Protein AF-A0A5N5TH11-F1 (afdb_monomer_lite)

InterPro domains:
  IPR004827 Basic-leucine zipper domain [PF00170] (48-110)
  IPR004827 Basic-leucine zipper domain [PS00036] (55-70)
  IPR004827 Basic-leucine zipper domain [PS50217] (50-113)
  IPR004827 Basic-leucine zipper domain [SM00338] (48-112)
  IPR046347 Basic-leucine zipper domain superfamily [SSF57959] (51-110)

Sequence (131 aa):
IFYKQILTYSFLQKGATGALYLTEEEKRTLISEGYAIPSKLPLTKAEEKSLKKIRRKIKNKISAQESRRKKKEYLDTLEHRVDLLTQENNAYRKKFESLQQKNQQLLQELERLQNMVNKEEKTVKRYTLKA

Secondary structure (DSSP, 8-state):
-HHHHHHHHHHHTTS-SS-----HHHHHHHHHTT-----SSSPPHHHHHHHHHHHHHHHHHHHHHHHHHHHHHHHHHHHHHHHHHHHHHHHHHHHHHHHHHHHHHHHHHHHHHHHHHHHHHHHHHHHHT--

Structure (mmCIF, N/CA/C/O backbone):
data_AF-A0A5N5TH11-F1
#
_entry.id   AF-A0A5N5TH11-F1
#
loop_
_atom_site.group_PDB
_atom_site.id
_atom_site.type_symbol
_atom_site.label_atom_id
_atom_site.label_alt_id
_atom_site.label_comp_id
_atom_site.label_asym_id
_atom_site.label_entity_id
_atom_site.label_seq_id
_atom_site.pdbx_PDB_ins_code
_atom_site.Cartn_x
_atom_site.Cartn_y
_atom_site.Cartn_z
_atom_site.occupancy
_atom_site.B_iso_or_equiv
_atom_site.auth_seq_id
_atom_site.auth_comp_id
_atom_site.auth_asym_id
_atom_site.auth_atom_id
_atom_site.pdbx_PDB_model_num
ATOM 1 N N . ILE A 1 1 ? 21.434 -5.925 -13.231 1.00 42.12 1 ILE A N 1
ATOM 2 C CA . ILE A 1 1 ? 22.060 -7.079 -13.927 1.00 42.12 1 ILE A CA 1
ATOM 3 C C . ILE A 1 1 ? 22.336 -6.736 -15.399 1.00 42.12 1 ILE A C 1
ATOM 5 O O . ILE A 1 1 ? 23.501 -6.619 -15.752 1.00 42.12 1 ILE A O 1
ATOM 9 N N . PHE A 1 2 ? 21.326 -6.384 -16.205 1.00 39.91 2 PHE A N 1
ATOM 10 C CA . PHE A 1 2 ? 21.488 -5.975 -17.619 1.00 39.91 2 PHE A CA 1
ATOM 11 C C . PHE A 1 2 ? 22.464 -4.810 -17.885 1.00 39.91 2 PHE A C 1
ATOM 13 O O . PHE A 1 2 ? 23.316 -4.898 -18.763 1.00 39.91 2 PHE A O 1
ATOM 20 N N . TYR A 1 3 ? 22.401 -3.725 -17.105 1.00 41.28 3 TYR A N 1
ATOM 21 C CA . TYR A 1 3 ? 23.307 -2.576 -17.284 1.00 41.28 3 TYR A CA 1
ATOM 22 C C . TYR A 1 3 ? 24.778 -2.939 -17.015 1.00 41.28 3 TYR A C 1
ATOM 24 O O . TYR A 1 3 ? 25.684 -2.434 -17.675 1.00 41.28 3 TYR A O 1
ATOM 32 N N . LYS A 1 4 ? 25.000 -3.864 -16.070 1.00 45.88 4 LYS A N 1
ATOM 33 C CA . LYS A 1 4 ? 26.320 -4.410 -15.739 1.00 45.88 4 LYS A CA 1
ATOM 34 C C . LYS A 1 4 ? 26.846 -5.248 -16.910 1.00 45.88 4 LYS A C 1
ATOM 36 O O . LYS A 1 4 ? 27.991 -5.057 -17.288 1.00 45.88 4 LYS A O 1
ATOM 41 N N . GLN A 1 5 ? 25.974 -6.050 -17.534 1.00 46.22 5 GLN A N 1
ATOM 42 C CA . GLN A 1 5 ? 26.278 -6.886 -18.701 1.00 46.22 5 GLN A CA 1
ATOM 43 C C . GLN A 1 5 ? 26.626 -6.071 -19.961 1.00 46.22 5 GLN A C 1
ATOM 45 O O . GLN A 1 5 ? 27.587 -6.398 -20.655 1.00 46.22 5 GLN A O 1
ATOM 50 N N . ILE A 1 6 ? 25.924 -4.958 -20.212 1.00 50.25 6 ILE A N 1
ATOM 51 C CA . ILE A 1 6 ? 26.226 -4.034 -21.323 1.00 50.25 6 ILE A CA 1
ATOM 52 C C . ILE A 1 6 ? 27.550 -3.290 -21.093 1.00 50.25 6 ILE A C 1
ATOM 54 O O . ILE A 1 6 ? 28.355 -3.145 -22.015 1.00 50.25 6 ILE A O 1
ATOM 58 N N . LEU A 1 7 ? 27.807 -2.821 -19.866 1.00 48.66 7 LEU A N 1
ATOM 59 C CA . LEU A 1 7 ? 29.060 -2.137 -19.535 1.00 48.66 7 LEU A CA 1
ATOM 60 C C . LEU A 1 7 ? 30.268 -3.073 -19.675 1.00 48.66 7 LEU A C 1
ATOM 62 O O . LEU A 1 7 ? 31.256 -2.671 -20.290 1.00 48.66 7 LEU A O 1
ATOM 66 N N . THR A 1 8 ? 30.164 -4.327 -19.221 1.00 48.47 8 THR A N 1
ATOM 67 C CA . THR A 1 8 ? 31.201 -5.352 -19.436 1.00 48.47 8 THR A CA 1
ATOM 68 C C . THR A 1 8 ? 31.435 -5.652 -20.917 1.00 48.47 8 THR A C 1
ATOM 70 O O . THR A 1 8 ? 32.586 -5.720 -21.340 1.00 48.47 8 THR A O 1
ATOM 73 N N . TYR A 1 9 ? 30.378 -5.728 -21.734 1.00 45.69 9 TYR A N 1
ATOM 74 C CA . TYR A 1 9 ? 30.503 -5.949 -23.183 1.00 45.69 9 TYR A CA 1
ATOM 75 C C . TYR A 1 9 ? 31.219 -4.788 -23.892 1.00 45.69 9 TYR A C 1
ATOM 77 O O . TYR A 1 9 ? 32.062 -4.991 -24.764 1.00 45.69 9 TYR A O 1
ATOM 85 N N . SER A 1 10 ? 30.930 -3.548 -23.483 1.00 48.12 10 SER A N 1
ATOM 86 C CA . SER A 1 10 ? 31.579 -2.355 -24.041 1.00 48.12 10 SER A CA 1
ATOM 87 C C . SER A 1 10 ? 33.050 -2.203 -23.637 1.00 48.12 10 SER A C 1
ATOM 89 O O . SER A 1 10 ? 33.822 -1.586 -24.371 1.00 48.12 10 SER A O 1
ATOM 91 N N . PHE A 1 11 ? 33.438 -2.756 -22.483 1.00 42.19 11 PHE A N 1
ATOM 92 C CA . PHE A 1 11 ? 34.813 -2.738 -21.988 1.00 42.19 11 PHE A CA 1
ATOM 93 C C . PHE A 1 11 ? 35.689 -3.771 -22.713 1.00 42.19 11 PHE A C 1
ATOM 95 O O . PHE A 1 11 ? 36.810 -3.439 -23.090 1.00 42.19 11 PHE A O 1
ATOM 102 N N . LEU A 1 12 ? 35.156 -4.965 -23.016 1.00 45.47 12 LEU A N 1
ATOM 103 C CA . LEU A 1 12 ? 35.873 -6.004 -23.776 1.00 45.47 12 LEU A CA 1
ATOM 104 C C . LEU A 1 12 ? 36.294 -5.557 -25.189 1.00 45.47 12 LEU A C 1
ATOM 106 O O . LEU A 1 12 ? 37.323 -5.988 -25.697 1.00 45.47 12 LEU A O 1
ATOM 110 N N . GLN A 1 13 ? 35.533 -4.666 -25.826 1.00 50.00 13 GLN A N 1
ATOM 111 C CA . GLN A 1 13 ? 35.829 -4.199 -27.185 1.00 50.00 13 GLN A CA 1
ATOM 112 C C . GLN A 1 13 ? 37.008 -3.221 -27.282 1.00 50.00 13 GLN A C 1
ATOM 114 O O . GLN A 1 13 ? 37.441 -2.912 -28.388 1.00 50.00 13 GLN A O 1
ATOM 119 N N . LYS A 1 14 ? 37.540 -2.715 -26.160 1.00 45.22 14 LYS A N 1
ATOM 120 C CA . LYS A 1 14 ? 38.657 -1.755 -26.176 1.00 45.22 14 LYS A CA 1
ATOM 121 C C . LYS A 1 14 ? 40.041 -2.382 -26.413 1.00 45.22 14 LYS A C 1
ATOM 123 O O . LYS A 1 14 ? 41.016 -1.638 -26.403 1.00 45.22 14 LYS A O 1
ATOM 128 N N . GLY A 1 15 ? 40.146 -3.693 -26.649 1.00 44.22 15 GLY A N 1
ATOM 129 C CA . GLY A 1 15 ? 41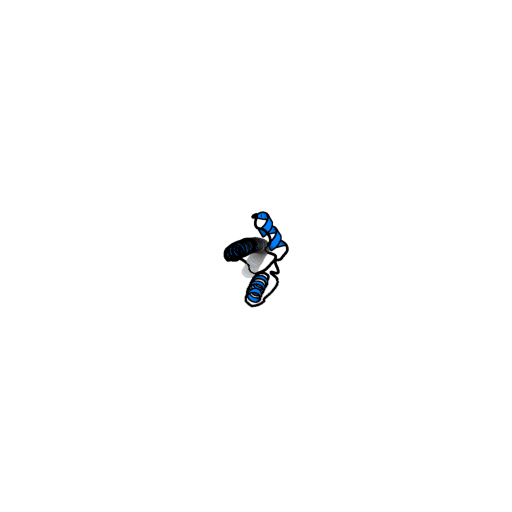.450 -4.357 -26.803 1.00 44.22 15 GLY A CA 1
ATOM 130 C C . GLY A 1 15 ? 41.524 -5.562 -27.744 1.00 44.22 15 GLY A C 1
ATOM 131 O O . GLY A 1 15 ? 42.570 -6.196 -27.779 1.00 44.22 15 GLY A O 1
ATOM 132 N N . ALA A 1 16 ? 40.475 -5.897 -28.501 1.00 35.34 16 ALA A N 1
ATOM 133 C CA . ALA A 1 16 ? 40.479 -7.080 -29.365 1.00 35.34 16 ALA A CA 1
ATOM 134 C C . ALA A 1 16 ? 40.359 -6.698 -30.847 1.00 35.34 16 ALA A C 1
ATOM 136 O O . ALA A 1 16 ? 39.353 -6.146 -31.296 1.00 35.34 16 ALA A O 1
ATOM 137 N N . THR A 1 17 ? 41.400 -7.013 -31.611 1.00 44.94 17 THR A N 1
ATOM 138 C CA . THR A 1 17 ? 41.343 -7.147 -33.064 1.00 44.94 17 THR A CA 1
ATOM 139 C C . THR A 1 17 ? 40.325 -8.232 -33.433 1.00 44.94 17 THR A C 1
ATOM 141 O O . THR A 1 17 ? 40.481 -9.390 -33.064 1.00 44.94 17 THR A O 1
ATOM 144 N N . GLY A 1 18 ? 39.291 -7.859 -34.194 1.00 45.66 18 GLY A N 1
ATOM 145 C CA . GLY A 1 18 ? 38.398 -8.800 -34.882 1.00 45.66 18 GLY A CA 1
ATOM 146 C C . GLY A 1 18 ? 37.031 -9.022 -34.219 1.00 45.66 18 GLY A C 1
ATOM 147 O O . GLY A 1 18 ? 36.929 -9.597 -33.145 1.00 45.66 18 GLY A O 1
ATOM 148 N N . ALA A 1 19 ? 35.981 -8.637 -34.951 1.00 39.31 19 ALA A N 1
ATOM 149 C CA . ALA A 1 19 ? 34.548 -8.874 -34.719 1.00 39.31 19 ALA A CA 1
ATOM 150 C C . ALA A 1 19 ? 33.808 -7.942 -33.729 1.00 39.31 19 ALA A C 1
ATOM 152 O O . ALA A 1 19 ? 33.864 -8.059 -32.505 1.00 39.31 19 ALA A O 1
ATOM 153 N N . LEU A 1 20 ? 32.991 -7.050 -34.308 1.00 48.44 20 LEU A N 1
ATOM 154 C CA . LEU A 1 20 ? 31.900 -6.355 -33.624 1.00 48.44 20 LEU A CA 1
ATOM 155 C C . LEU A 1 20 ? 30.755 -7.346 -33.362 1.00 48.44 20 LEU A C 1
ATOM 157 O O . LEU A 1 20 ? 29.926 -7.600 -34.233 1.00 48.44 20 LEU A O 1
ATOM 161 N N . TYR A 1 21 ? 30.685 -7.881 -32.145 1.00 47.78 21 TYR A N 1
ATOM 162 C CA . TYR A 1 21 ? 29.508 -8.611 -31.672 1.00 47.78 21 TYR A CA 1
ATOM 163 C C . TYR A 1 21 ? 28.405 -7.606 -31.325 1.00 47.78 21 TYR A C 1
ATOM 165 O O . TYR A 1 21 ? 28.400 -7.030 -30.238 1.00 47.78 21 TYR A O 1
ATOM 173 N N . LEU A 1 22 ? 27.522 -7.351 -32.292 1.00 52.16 22 LEU A N 1
ATOM 174 C CA . LEU A 1 22 ? 26.279 -6.601 -32.105 1.00 52.16 22 LEU A CA 1
ATOM 175 C C . LEU A 1 22 ? 25.144 -7.593 -31.834 1.00 52.16 22 LEU A C 1
ATOM 177 O O . LEU A 1 22 ? 24.975 -8.538 -32.614 1.00 52.16 22 LEU A O 1
ATOM 181 N N . THR A 1 23 ? 24.366 -7.385 -30.769 1.00 57.38 23 THR A N 1
ATOM 182 C CA . THR A 1 23 ? 23.172 -8.210 -30.514 1.00 57.38 23 THR A CA 1
ATOM 183 C C . THR A 1 23 ? 22.094 -7.941 -31.570 1.00 57.38 23 THR A C 1
ATOM 185 O O . THR A 1 23 ? 22.100 -6.906 -32.244 1.00 57.38 23 THR A O 1
ATOM 188 N N . GLU A 1 24 ? 21.158 -8.878 -31.741 1.00 51.34 24 GLU A N 1
ATOM 189 C CA . GLU A 1 24 ? 20.029 -8.765 -32.683 1.00 51.34 24 GLU A CA 1
ATOM 190 C C . GLU A 1 24 ? 19.279 -7.4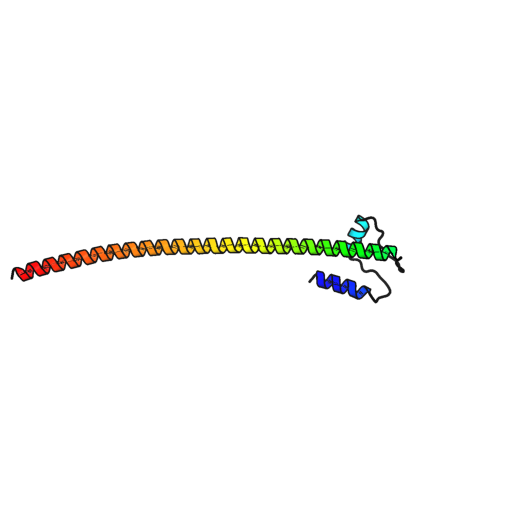24 -32.535 1.00 51.34 24 GLU A C 1
ATOM 192 O O . GLU A 1 24 ? 18.928 -6.790 -33.531 1.00 51.34 24 GLU A O 1
ATOM 197 N N . GLU A 1 25 ? 19.117 -6.909 -31.309 1.00 52.12 25 GLU A N 1
ATOM 198 C CA . GLU A 1 25 ? 18.467 -5.612 -31.072 1.00 52.12 25 GLU A CA 1
ATOM 199 C C . GLU A 1 25 ? 19.313 -4.404 -31.507 1.00 52.12 25 GLU A C 1
ATOM 201 O O . GLU A 1 25 ? 18.767 -3.387 -31.955 1.00 52.12 25 GLU A O 1
ATOM 206 N N . GLU A 1 26 ? 20.640 -4.498 -31.414 1.00 53.81 26 GLU A N 1
ATOM 207 C CA . GLU A 1 26 ? 21.562 -3.457 -31.876 1.00 53.81 26 GLU A CA 1
ATOM 208 C C . GLU A 1 26 ? 21.579 -3.388 -33.408 1.00 53.81 26 GLU A C 1
ATOM 210 O O . GLU A 1 26 ? 21.497 -2.295 -33.974 1.00 53.81 26 GLU A O 1
ATOM 215 N N . LYS A 1 27 ? 21.578 -4.547 -34.084 1.00 57.03 27 LYS A N 1
ATOM 216 C CA . LYS A 1 27 ? 21.456 -4.651 -35.551 1.00 57.03 27 LYS A CA 1
ATOM 217 C C . LYS A 1 27 ? 20.112 -4.122 -36.054 1.00 57.03 27 LYS A C 1
ATOM 219 O O . LYS A 1 27 ? 20.069 -3.372 -37.027 1.00 57.03 27 LYS A O 1
ATOM 224 N N . ARG A 1 28 ? 19.018 -4.445 -35.358 1.00 56.75 28 ARG A N 1
ATOM 225 C CA . ARG A 1 28 ? 17.666 -3.985 -35.714 1.00 56.75 28 ARG A CA 1
ATOM 226 C C . ARG A 1 28 ? 17.518 -2.469 -35.567 1.00 56.75 28 ARG A C 1
ATOM 228 O O . ARG A 1 28 ? 16.906 -1.829 -36.418 1.00 56.75 28 ARG A O 1
ATOM 235 N N . THR A 1 29 ? 18.141 -1.882 -34.541 1.00 58.47 29 THR A N 1
ATOM 236 C CA . THR A 1 29 ? 18.161 -0.422 -34.344 1.00 58.47 29 THR A CA 1
ATOM 237 C C . THR A 1 29 ? 19.018 0.283 -35.408 1.00 58.47 29 THR A C 1
ATOM 239 O O . THR A 1 29 ? 18.608 1.320 -35.924 1.00 58.47 29 THR A O 1
ATOM 242 N N . LEU A 1 30 ? 20.167 -0.292 -35.789 1.00 56.53 30 LEU A N 1
ATOM 243 C CA . LEU A 1 30 ? 21.046 0.215 -36.860 1.00 56.53 30 LEU A CA 1
ATOM 244 C C . LEU A 1 30 ? 20.328 0.314 -38.213 1.00 56.53 30 LEU A C 1
ATOM 246 O O . LEU A 1 30 ? 20.328 1.380 -38.829 1.00 56.53 30 LEU A O 1
ATOM 250 N N . ILE A 1 31 ? 19.663 -0.770 -38.623 1.00 58.59 31 ILE A N 1
ATOM 251 C CA . ILE A 1 31 ? 18.904 -0.830 -39.880 1.00 58.59 31 ILE A CA 1
ATOM 252 C C . ILE A 1 31 ? 17.742 0.171 -39.856 1.00 58.59 31 ILE A C 1
ATOM 254 O O . ILE A 1 31 ? 17.523 0.879 -40.835 1.00 58.59 31 ILE A O 1
ATOM 258 N N . SER A 1 32 ? 17.030 0.285 -38.727 1.00 54.84 32 SER A N 1
ATOM 259 C CA . SER A 1 32 ? 15.884 1.199 -38.604 1.00 54.84 32 SER A CA 1
ATOM 260 C C . SER A 1 32 ? 16.247 2.683 -38.724 1.00 54.84 32 SER A C 1
ATOM 262 O O . SER A 1 32 ? 15.403 3.483 -39.112 1.00 54.84 32 SER A O 1
ATOM 264 N N . GLU A 1 33 ? 17.493 3.058 -38.417 1.00 55.28 33 GLU A N 1
ATOM 265 C CA . GLU A 1 33 ? 17.981 4.435 -38.572 1.00 55.28 33 GLU A CA 1
ATOM 266 C C . GLU A 1 33 ? 18.718 4.671 -39.903 1.00 55.28 33 GLU A C 1
ATOM 268 O O . GLU A 1 33 ? 19.276 5.748 -40.106 1.00 55.28 33 GLU A O 1
ATOM 273 N N . GLY A 1 34 ? 18.710 3.691 -40.816 1.00 46.88 34 GLY A N 1
ATOM 274 C CA . GLY A 1 34 ? 19.298 3.814 -42.152 1.00 46.88 34 GLY A CA 1
ATOM 275 C C . GLY A 1 34 ? 20.819 3.647 -42.201 1.00 46.88 34 GLY A C 1
ATOM 276 O O . GLY A 1 34 ? 21.440 4.034 -43.188 1.00 46.88 34 GLY A O 1
ATOM 277 N N . TYR A 1 35 ? 21.437 3.079 -41.160 1.00 51.19 35 TYR A N 1
ATOM 278 C CA . TYR A 1 35 ? 22.880 2.831 -41.130 1.00 51.19 35 TYR A CA 1
ATOM 279 C C . TYR A 1 35 ? 23.187 1.367 -41.465 1.00 51.19 35 TYR A C 1
ATOM 281 O O . TYR A 1 35 ? 22.646 0.445 -40.849 1.00 51.19 35 TYR A O 1
ATOM 289 N N . ALA A 1 36 ? 24.089 1.147 -42.424 1.00 45.09 36 ALA A N 1
ATOM 290 C CA . ALA A 1 36 ? 24.580 -0.185 -42.765 1.00 45.09 36 ALA A CA 1
ATOM 291 C C . ALA A 1 36 ? 25.320 -0.814 -41.572 1.00 45.09 36 ALA A C 1
ATOM 293 O O . ALA A 1 36 ? 26.066 -0.131 -40.870 1.00 45.09 36 ALA A O 1
ATOM 294 N N . ILE A 1 37 ? 25.112 -2.116 -41.344 1.00 53.00 37 ILE A N 1
ATOM 295 C CA . ILE A 1 37 ? 25.794 -2.880 -40.290 1.00 53.00 37 ILE A CA 1
ATOM 296 C C . ILE A 1 37 ? 27.284 -2.964 -40.656 1.00 53.00 37 ILE A C 1
ATOM 298 O O . ILE A 1 37 ? 27.616 -3.636 -41.638 1.00 53.00 37 ILE A O 1
ATOM 302 N N . PRO A 1 38 ? 28.195 -2.325 -39.898 1.00 53.38 38 PRO A N 1
ATOM 303 C CA . PRO A 1 38 ? 29.611 -2.354 -40.239 1.00 53.38 38 PRO A CA 1
ATOM 304 C C . PRO A 1 38 ? 30.163 -3.764 -40.005 1.00 53.38 38 PRO A C 1
ATOM 306 O O . PRO A 1 38 ? 30.132 -4.266 -38.880 1.00 53.38 38 PRO A O 1
ATOM 309 N N . SER A 1 39 ? 30.629 -4.424 -41.069 1.00 52.69 39 SER A N 1
ATOM 310 C CA . SER A 1 39 ? 31.033 -5.840 -41.042 1.00 52.69 39 SER A CA 1
ATOM 311 C C . SER A 1 39 ? 32.534 -6.089 -41.234 1.00 52.69 39 SER A C 1
ATOM 313 O O . SER A 1 39 ? 32.965 -7.228 -41.066 1.00 52.69 39 SER A O 1
ATOM 315 N N . LYS A 1 40 ? 33.363 -5.076 -41.540 1.00 44.72 40 LYS A N 1
ATOM 316 C CA . LYS A 1 40 ? 34.821 -5.239 -41.724 1.00 44.72 40 LYS A CA 1
ATOM 317 C C . LYS A 1 40 ? 35.600 -4.036 -41.176 1.00 44.72 40 LYS A C 1
ATOM 319 O O . LYS A 1 40 ? 35.195 -2.899 -41.386 1.00 44.72 40 LYS A O 1
ATOM 324 N N . LEU A 1 41 ? 36.693 -4.303 -40.454 1.00 49.84 41 LEU A N 1
ATOM 325 C CA . LEU A 1 41 ? 37.668 -3.294 -40.011 1.00 49.84 41 LEU A CA 1
ATOM 326 C C . LEU A 1 41 ? 38.621 -2.901 -41.165 1.00 49.84 41 LEU A C 1
ATOM 328 O O . LEU A 1 41 ? 38.855 -3.738 -42.038 1.00 49.84 41 LEU A O 1
ATOM 332 N N . PRO A 1 42 ? 39.234 -1.697 -41.132 1.00 52.69 42 PRO A N 1
ATOM 333 C CA . PRO A 1 42 ? 39.117 -0.677 -40.091 1.00 52.69 42 PRO A CA 1
ATOM 334 C C . PRO A 1 42 ? 37.873 0.194 -40.284 1.00 52.69 42 PRO A C 1
ATOM 336 O O . PRO A 1 42 ? 37.562 0.628 -41.388 1.00 52.69 42 PRO A O 1
ATOM 339 N N . LEU A 1 43 ? 37.181 0.459 -39.176 1.00 58.19 43 LEU A N 1
ATOM 340 C CA . LEU A 1 43 ? 36.073 1.403 -39.143 1.00 58.19 43 LEU A CA 1
ATOM 341 C C . LEU A 1 43 ? 36.613 2.810 -39.431 1.00 58.19 43 LEU A C 1
ATOM 343 O O . LEU A 1 43 ? 37.587 3.257 -38.824 1.00 58.19 43 LEU A O 1
ATOM 347 N N . THR A 1 44 ? 35.969 3.537 -40.329 1.00 65.19 44 THR A N 1
ATOM 348 C CA . THR A 1 44 ? 36.253 4.957 -40.531 1.00 65.19 44 THR A CA 1
ATOM 349 C C . THR A 1 44 ? 35.856 5.754 -39.278 1.00 65.19 44 THR A C 1
ATOM 351 O O . THR A 1 44 ? 34.913 5.405 -38.562 1.00 65.19 44 THR A O 1
ATOM 354 N N . LYS A 1 45 ? 36.518 6.893 -39.014 1.00 69.88 45 LYS A N 1
ATOM 355 C CA . LYS A 1 45 ? 36.167 7.796 -37.888 1.00 69.88 45 LYS A CA 1
ATOM 356 C C . LYS A 1 45 ? 34.677 8.191 -37.873 1.00 69.88 45 LYS A C 1
ATOM 358 O O . LYS A 1 45 ? 34.119 8.506 -36.819 1.00 69.88 45 LYS A O 1
ATOM 363 N N . ALA A 1 46 ? 34.029 8.193 -39.040 1.00 69.62 46 ALA A N 1
ATOM 364 C CA . ALA A 1 46 ? 32.603 8.460 -39.185 1.00 69.62 46 ALA A CA 1
ATOM 365 C C . ALA A 1 46 ? 31.736 7.322 -38.618 1.00 69.62 46 ALA A C 1
ATOM 367 O O . ALA A 1 46 ? 30.798 7.580 -37.860 1.00 69.62 46 ALA A O 1
ATOM 368 N N . GLU A 1 47 ? 32.077 6.070 -38.915 1.00 66.12 47 GLU A N 1
ATOM 369 C CA . GLU A 1 47 ? 31.358 4.889 -38.435 1.00 66.12 47 GLU A CA 1
ATOM 370 C C . GLU A 1 47 ? 31.502 4.704 -36.916 1.00 66.12 47 GLU A C 1
ATOM 372 O O . GLU A 1 47 ? 30.521 4.381 -36.240 1.00 66.12 47 GLU A O 1
ATOM 377 N N . GLU A 1 48 ? 32.667 5.018 -36.335 1.00 72.94 48 GLU A N 1
ATOM 378 C CA . GLU A 1 48 ? 32.854 4.993 -34.874 1.00 72.94 48 GLU A CA 1
ATOM 379 C C . GLU A 1 48 ? 31.952 6.020 -34.173 1.00 72.94 48 GLU A C 1
ATOM 381 O O . GLU A 1 48 ? 31.332 5.741 -33.136 1.00 72.94 48 GLU A O 1
ATOM 386 N N . LYS A 1 49 ? 31.832 7.220 -34.759 1.00 75.62 49 LYS A N 1
ATOM 387 C CA . LYS A 1 49 ? 30.958 8.289 -34.256 1.00 75.62 49 LYS A CA 1
ATOM 388 C C . LYS A 1 49 ? 29.484 7.879 -34.323 1.00 75.62 49 LYS A C 1
ATOM 390 O O . LYS A 1 49 ? 28.740 8.154 -33.374 1.00 75.62 49 LYS A O 1
ATOM 395 N N . SER A 1 50 ? 29.064 7.210 -35.395 1.00 72.81 50 SER A N 1
ATOM 396 C CA . SER A 1 50 ? 27.702 6.683 -35.557 1.00 72.81 50 SER A CA 1
ATOM 397 C C . SER A 1 50 ? 27.399 5.574 -34.547 1.00 72.81 50 SER A C 1
ATOM 399 O O . SER A 1 50 ? 26.405 5.654 -33.819 1.00 72.81 50 SER A O 1
ATOM 401 N N . LEU A 1 51 ? 28.310 4.614 -34.384 1.00 73.62 51 LEU A N 1
ATOM 402 C CA . LEU A 1 51 ? 28.179 3.527 -33.414 1.00 73.62 51 LEU A CA 1
ATOM 403 C C . LEU A 1 51 ? 28.085 4.049 -31.969 1.00 73.62 51 LEU A C 1
ATOM 405 O O . LEU A 1 51 ? 27.251 3.590 -31.184 1.00 73.62 51 LEU A O 1
ATOM 409 N N . LYS A 1 52 ? 28.862 5.082 -31.617 1.00 78.06 52 LYS A N 1
ATOM 410 C CA . LYS A 1 52 ? 28.778 5.750 -30.305 1.00 78.06 52 LYS A CA 1
ATOM 411 C C . LYS A 1 52 ? 27.412 6.402 -30.062 1.00 78.06 52 LYS A C 1
ATOM 413 O O . LYS A 1 52 ? 26.886 6.311 -28.948 1.00 78.06 52 LYS A O 1
ATOM 418 N N . LYS A 1 53 ? 26.822 7.051 -31.074 1.00 76.62 53 LYS A N 1
ATOM 419 C CA . LYS A 1 53 ? 25.475 7.644 -30.970 1.00 76.62 53 LYS A CA 1
ATOM 420 C C . LYS A 1 53 ? 24.413 6.572 -30.735 1.00 76.62 53 LYS A C 1
ATOM 422 O O . LYS A 1 53 ? 23.573 6.752 -29.855 1.00 76.62 53 LYS A O 1
ATOM 427 N N . ILE A 1 54 ? 24.486 5.455 -31.454 1.00 72.19 54 ILE A N 1
ATOM 428 C CA . ILE A 1 54 ? 23.522 4.352 -31.340 1.00 72.19 54 ILE A CA 1
ATOM 429 C C . ILE A 1 54 ? 23.627 3.682 -29.970 1.00 72.19 54 ILE A C 1
ATOM 431 O O . ILE A 1 54 ? 22.625 3.570 -29.266 1.00 72.19 54 ILE A O 1
ATOM 435 N N . ARG A 1 55 ? 24.845 3.385 -29.498 1.00 74.31 55 ARG A N 1
ATOM 436 C CA . ARG A 1 55 ? 25.068 2.882 -28.129 1.00 74.31 55 ARG A CA 1
ATOM 437 C C . ARG A 1 55 ? 24.506 3.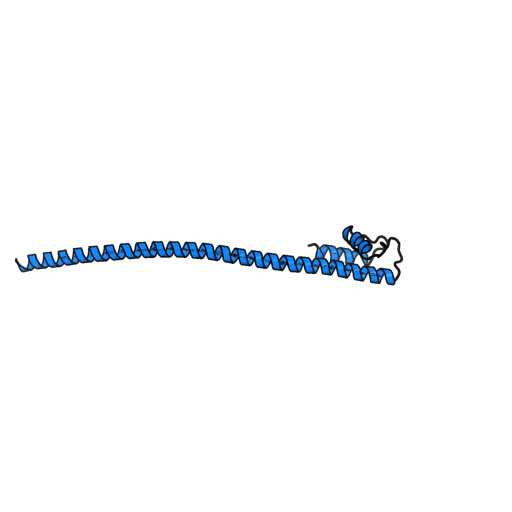817 -27.063 1.00 74.31 55 ARG A C 1
ATOM 439 O O . ARG A 1 55 ? 23.978 3.361 -26.051 1.00 74.31 55 ARG A O 1
ATOM 446 N N . ARG A 1 56 ? 24.609 5.136 -27.265 1.00 76.94 56 ARG A N 1
ATOM 447 C CA . ARG A 1 56 ? 24.002 6.126 -26.363 1.00 76.94 56 ARG A CA 1
ATOM 448 C C . ARG A 1 56 ? 22.473 6.062 -26.399 1.00 76.94 56 ARG A C 1
ATOM 450 O O . ARG A 1 56 ? 21.865 6.052 -25.333 1.00 76.94 56 ARG A O 1
ATOM 457 N N . LYS A 1 57 ? 21.857 5.982 -27.583 1.00 80.00 57 LYS A N 1
ATOM 458 C CA . LYS A 1 57 ? 20.394 5.864 -27.736 1.00 80.00 57 LYS A CA 1
ATOM 459 C C . LYS A 1 57 ? 19.847 4.598 -27.074 1.00 80.00 57 LYS A C 1
ATOM 461 O O . LYS A 1 57 ? 18.866 4.683 -26.342 1.00 80.00 57 LYS A O 1
ATOM 466 N N . ILE A 1 58 ? 20.518 3.460 -27.250 1.00 74.88 58 ILE A N 1
ATOM 467 C CA . ILE A 1 58 ? 20.125 2.183 -26.636 1.00 74.88 58 ILE A CA 1
ATOM 468 C C . ILE A 1 58 ? 20.209 2.265 -25.108 1.00 74.88 58 ILE A C 1
ATOM 470 O O . ILE A 1 58 ? 19.236 1.955 -24.422 1.00 74.88 58 ILE A O 1
ATOM 474 N N . LYS A 1 59 ? 21.318 2.787 -24.562 1.00 77.25 59 LYS A N 1
ATOM 475 C CA . LYS A 1 59 ? 21.449 3.006 -23.110 1.00 77.25 59 LYS A CA 1
ATOM 476 C C . LYS A 1 59 ? 20.362 3.927 -22.556 1.00 77.25 59 LYS A C 1
ATOM 478 O O . LYS A 1 59 ? 19.784 3.621 -21.516 1.00 77.25 59 LYS A O 1
ATOM 483 N N . ASN A 1 60 ? 20.042 5.013 -23.258 1.00 80.56 60 ASN A N 1
ATOM 484 C CA . ASN A 1 60 ? 18.985 5.934 -22.842 1.00 80.56 60 ASN A CA 1
ATOM 485 C C . ASN A 1 60 ? 17.600 5.280 -22.882 1.00 80.56 60 ASN A C 1
ATOM 487 O O . ASN A 1 60 ? 16.819 5.472 -21.953 1.00 80.56 60 ASN A O 1
ATOM 491 N N . LYS A 1 61 ? 17.306 4.478 -23.913 1.00 81.31 61 LYS A N 1
ATOM 492 C CA . LYS A 1 61 ? 16.042 3.739 -24.028 1.00 81.31 61 LYS A CA 1
ATOM 493 C C . LYS A 1 61 ? 15.847 2.789 -22.842 1.00 81.31 61 LYS A C 1
ATOM 495 O O . LYS A 1 61 ? 14.791 2.813 -22.216 1.00 81.31 61 LYS A O 1
ATOM 500 N N . ILE A 1 62 ? 16.884 2.026 -22.492 1.00 75.38 62 ILE A N 1
ATOM 501 C CA . ILE A 1 62 ? 16.859 1.090 -21.358 1.00 75.38 62 ILE A CA 1
ATOM 502 C C . ILE A 1 62 ? 16.737 1.843 -20.029 1.00 75.38 62 ILE A C 1
ATOM 504 O O . ILE A 1 62 ? 15.902 1.495 -19.201 1.00 75.38 62 ILE A O 1
ATOM 508 N N . SER A 1 63 ? 17.528 2.901 -19.830 1.00 77.56 63 SER A N 1
ATOM 509 C CA . SER A 1 63 ? 17.490 3.705 -18.601 1.00 77.56 63 SER A CA 1
ATOM 510 C C . SER A 1 63 ? 16.114 4.345 -18.374 1.00 77.56 63 SER A C 1
ATOM 512 O O . SER A 1 63 ? 15.565 4.278 -17.275 1.00 77.56 63 SER A O 1
ATOM 514 N N . ALA A 1 64 ? 15.504 4.895 -19.429 1.00 84.75 64 ALA A N 1
ATOM 515 C CA . ALA A 1 64 ? 14.161 5.462 -19.359 1.00 84.75 64 ALA A CA 1
ATOM 516 C C . ALA A 1 64 ? 13.100 4.399 -19.033 1.00 84.75 64 ALA A C 1
ATOM 518 O O . ALA A 1 64 ? 12.191 4.661 -18.246 1.00 84.75 64 ALA A O 1
ATOM 519 N N . GLN A 1 65 ? 13.209 3.196 -19.606 1.00 82.31 65 GLN A N 1
ATOM 520 C CA . GLN A 1 65 ? 12.300 2.091 -19.302 1.00 82.31 65 GLN A CA 1
ATOM 521 C C . GLN A 1 65 ? 12.442 1.620 -17.851 1.00 82.31 65 GLN A C 1
ATOM 523 O O . GLN A 1 65 ? 11.437 1.480 -17.160 1.00 82.31 65 GLN A O 1
ATOM 528 N N . GLU A 1 66 ? 13.671 1.427 -17.373 1.00 79.50 66 GLU A N 1
ATOM 529 C CA . GLU A 1 66 ? 13.946 1.023 -15.991 1.00 79.50 66 GLU A CA 1
ATOM 530 C C . GLU A 1 66 ? 13.442 2.071 -14.989 1.00 79.50 66 GLU A C 1
ATOM 532 O O . GLU A 1 66 ? 12.826 1.727 -13.984 1.00 79.50 66 GLU A O 1
ATOM 537 N N . SER A 1 67 ? 13.645 3.358 -15.286 1.00 93.69 67 SER A N 1
ATOM 538 C CA . SER A 1 67 ? 13.124 4.463 -14.476 1.00 93.69 67 SER A CA 1
ATOM 539 C C . SER A 1 67 ? 11.596 4.435 -14.392 1.00 93.69 67 SER A C 1
ATOM 541 O O . SER A 1 67 ? 11.037 4.545 -13.300 1.00 93.69 67 SER A O 1
ATOM 543 N N . ARG A 1 68 ? 10.912 4.214 -15.524 1.00 96.50 68 ARG A N 1
ATOM 544 C CA . ARG A 1 68 ? 9.450 4.058 -15.551 1.00 96.50 68 ARG A CA 1
ATOM 545 C C . ARG A 1 68 ? 8.995 2.831 -14.765 1.00 96.50 68 ARG A C 1
ATOM 547 O O . ARG A 1 68 ? 8.034 2.945 -14.012 1.00 96.50 68 ARG A O 1
ATOM 554 N N . ARG A 1 69 ? 9.690 1.692 -14.895 1.00 92.25 69 ARG A N 1
ATOM 555 C CA . ARG A 1 69 ? 9.355 0.463 -14.160 1.00 92.25 69 ARG A CA 1
ATOM 556 C C . ARG A 1 69 ? 9.455 0.674 -12.652 1.00 92.25 69 ARG A C 1
ATOM 558 O O . ARG A 1 69 ? 8.489 0.403 -11.957 1.00 92.25 69 ARG A O 1
ATOM 565 N N . LYS A 1 70 ? 10.557 1.256 -12.167 1.00 91.62 70 LYS A N 1
ATOM 566 C CA . LYS A 1 70 ? 10.737 1.569 -10.738 1.00 91.62 70 LYS A CA 1
ATOM 567 C C . LYS A 1 70 ? 9.673 2.519 -10.202 1.00 91.62 70 LYS A C 1
ATOM 569 O O . LYS A 1 70 ? 9.189 2.330 -9.094 1.00 91.62 70 LYS A O 1
ATOM 574 N N . LYS A 1 71 ? 9.302 3.541 -10.984 1.00 95.94 71 LYS A N 1
ATOM 575 C CA . LYS A 1 71 ? 8.217 4.450 -10.597 1.00 95.94 71 LYS A CA 1
ATOM 576 C C . LYS A 1 71 ? 6.894 3.695 -10.464 1.00 95.94 71 LYS A C 1
ATOM 578 O O . LYS A 1 71 ? 6.182 3.932 -9.498 1.00 95.94 71 LYS A O 1
ATOM 583 N N . LYS A 1 72 ? 6.589 2.796 -11.406 1.00 95.81 72 LYS A N 1
ATOM 58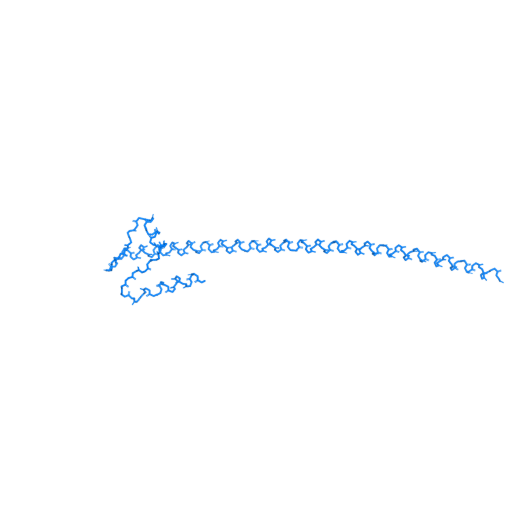4 C CA . LYS A 1 72 ? 5.396 1.949 -11.334 1.00 95.81 72 LYS A CA 1
ATOM 585 C C . LYS A 1 72 ? 5.429 1.048 -10.097 1.00 95.81 72 LYS A C 1
ATOM 587 O O . LYS A 1 72 ? 4.520 1.127 -9.293 1.00 95.81 72 LYS A O 1
ATOM 592 N N . GLU A 1 73 ? 6.505 0.292 -9.891 1.00 95.19 73 GLU A N 1
ATOM 593 C CA . GLU A 1 73 ? 6.662 -0.596 -8.726 1.00 95.19 73 GLU A CA 1
ATOM 594 C C . GLU A 1 73 ? 6.503 0.155 -7.392 1.00 95.19 73 GLU A C 1
ATOM 596 O O . GLU A 1 73 ? 5.878 -0.355 -6.465 1.00 95.19 73 GLU A O 1
ATOM 601 N N . TYR A 1 74 ? 7.033 1.379 -7.288 1.00 96.88 74 TYR A N 1
ATOM 602 C CA . TYR A 1 74 ? 6.861 2.217 -6.100 1.00 96.88 74 TYR A CA 1
ATOM 603 C C . TYR A 1 74 ? 5.399 2.622 -5.870 1.00 96.88 74 TYR A C 1
ATOM 605 O O . TYR A 1 74 ? 4.928 2.553 -4.736 1.00 96.88 74 TYR A O 1
ATOM 613 N N . LEU A 1 75 ? 4.689 3.024 -6.929 1.00 97.88 75 LEU A N 1
ATOM 614 C CA . LEU A 1 75 ? 3.265 3.354 -6.849 1.00 97.88 75 LEU A CA 1
ATOM 615 C C . LEU A 1 75 ? 2.436 2.123 -6.476 1.00 97.88 75 LEU A C 1
ATOM 617 O O . LEU A 1 75 ? 1.704 2.188 -5.497 1.00 97.88 75 LEU A O 1
ATOM 621 N N . ASP A 1 76 ? 2.643 0.997 -7.161 1.00 95.00 76 ASP A N 1
ATOM 622 C CA . ASP A 1 76 ? 1.956 -0.269 -6.883 1.00 95.00 76 ASP A CA 1
ATOM 623 C C . ASP A 1 76 ? 2.182 -0.701 -5.414 1.00 95.00 76 ASP A C 1
ATOM 625 O O . ASP A 1 76 ? 1.261 -1.129 -4.719 1.00 95.00 76 ASP A O 1
ATOM 629 N N . THR A 1 77 ? 3.405 -0.530 -4.893 1.00 97.31 77 THR A N 1
ATOM 630 C CA . THR A 1 77 ? 3.731 -0.818 -3.483 1.00 97.31 77 THR A CA 1
ATOM 631 C C . THR A 1 77 ? 2.999 0.121 -2.522 1.00 97.31 77 THR A C 1
ATOM 633 O O . THR A 1 77 ? 2.540 -0.306 -1.460 1.00 97.31 77 THR A O 1
ATOM 636 N N . LEU A 1 78 ? 2.910 1.410 -2.860 1.00 98.12 78 LEU A N 1
ATOM 637 C CA . LEU A 1 78 ? 2.219 2.399 -2.039 1.00 98.12 78 LEU A CA 1
ATOM 638 C C . LEU A 1 78 ? 0.711 2.128 -2.001 1.00 98.12 78 LEU A C 1
ATOM 640 O O . LEU A 1 78 ? 0.131 2.133 -0.917 1.00 98.12 78 LEU A O 1
ATOM 644 N N . GLU A 1 79 ? 0.108 1.843 -3.153 1.00 98.00 79 GLU A N 1
ATOM 645 C CA . GLU A 1 79 ? -1.301 1.459 -3.281 1.00 98.00 79 GLU A CA 1
ATOM 646 C C . GLU A 1 79 ? -1.598 0.208 -2.451 1.00 98.00 79 GLU A C 1
ATOM 648 O O . GLU A 1 79 ? -2.506 0.219 -1.620 1.00 98.00 79 GLU A O 1
ATOM 653 N N . HIS A 1 80 ? -0.756 -0.825 -2.560 1.00 98.19 80 HIS A N 1
ATOM 654 C CA . HIS A 1 80 ? -0.900 -2.033 -1.752 1.00 98.19 80 HIS A CA 1
ATOM 655 C C . HIS A 1 80 ? -0.816 -1.750 -0.244 1.00 98.19 80 HIS A C 1
ATOM 657 O O . HIS A 1 80 ? -1.596 -2.287 0.544 1.00 98.19 80 HIS A O 1
ATOM 663 N N . ARG A 1 81 ? 0.101 -0.872 0.185 1.00 98.25 81 ARG A N 1
ATOM 664 C CA . ARG A 1 81 ? 0.224 -0.490 1.598 1.00 98.25 81 ARG A CA 1
ATOM 665 C C . ARG A 1 81 ? -1.011 0.257 2.102 1.00 98.25 81 ARG A C 1
ATOM 667 O O . ARG A 1 81 ? -1.423 0.028 3.237 1.00 98.25 81 ARG A O 1
ATOM 674 N N . VAL A 1 82 ? -1.585 1.144 1.292 1.00 98.44 82 VAL A N 1
ATOM 675 C CA . VAL A 1 82 ? -2.829 1.849 1.636 1.00 98.44 82 VAL A CA 1
ATOM 676 C C . VAL A 1 82 ? -3.982 0.862 1.797 1.00 98.44 82 VAL A C 1
ATOM 678 O O . VAL A 1 82 ? -4.728 0.966 2.771 1.00 98.44 82 VAL A O 1
ATOM 681 N N . ASP A 1 83 ? -4.088 -0.125 0.910 1.00 98.38 83 ASP A N 1
ATOM 682 C CA . ASP A 1 83 ? -5.104 -1.175 1.004 1.00 98.38 83 ASP A CA 1
ATOM 683 C C . ASP A 1 83 ? -4.968 -1.988 2.296 1.00 98.38 83 ASP A C 1
ATOM 685 O O . ASP A 1 83 ? -5.947 -2.163 3.025 1.00 98.38 83 ASP A O 1
ATOM 689 N N . LEU A 1 84 ? -3.750 -2.425 2.633 1.00 98.38 84 LEU A N 1
ATOM 690 C CA . LEU A 1 84 ? -3.487 -3.161 3.874 1.00 98.38 84 LEU A CA 1
ATOM 691 C C . LEU A 1 84 ? -3.847 -2.338 5.114 1.00 98.38 84 LEU A C 1
ATOM 693 O O . LEU A 1 84 ? -4.554 -2.827 5.994 1.00 98.38 84 LEU A O 1
ATOM 697 N N . LEU A 1 85 ? -3.411 -1.075 5.170 1.00 98.31 85 LEU A N 1
ATOM 698 C CA . LEU A 1 85 ? -3.713 -0.189 6.296 1.00 98.31 85 LEU A CA 1
ATOM 699 C C . LEU A 1 85 ? -5.214 0.089 6.415 1.00 98.31 85 LEU A C 1
ATOM 701 O O . LEU A 1 85 ? -5.743 0.154 7.522 1.00 98.31 85 LEU A O 1
ATOM 705 N N . THR A 1 86 ? -5.917 0.218 5.290 1.00 98.25 86 THR A N 1
ATOM 706 C CA . THR A 1 86 ? -7.376 0.387 5.266 1.00 98.25 86 THR A CA 1
ATOM 707 C C . THR A 1 86 ? -8.083 -0.844 5.829 1.00 98.25 86 THR A C 1
ATOM 709 O O . THR A 1 86 ? -8.975 -0.719 6.671 1.00 98.25 86 THR A O 1
ATOM 712 N N . GLN A 1 87 ? -7.670 -2.042 5.410 1.00 98.38 87 GLN A N 1
ATOM 713 C CA . GLN A 1 87 ? -8.222 -3.300 5.918 1.00 98.38 87 GLN A CA 1
ATOM 714 C C . GLN A 1 87 ? -7.973 -3.464 7.421 1.00 98.38 87 GLN A C 1
ATOM 716 O O . GLN A 1 87 ? -8.898 -3.793 8.167 1.00 98.38 87 GLN A O 1
ATOM 721 N N . GLU A 1 88 ? -6.753 -3.178 7.877 1.00 98.25 88 GLU A N 1
ATOM 722 C CA . GLU A 1 88 ? -6.383 -3.252 9.290 1.00 98.25 88 GLU A CA 1
ATOM 723 C C . GLU A 1 88 ? -7.180 -2.242 10.134 1.00 98.25 88 GLU A C 1
ATOM 725 O O . GLU A 1 88 ? -7.750 -2.598 11.167 1.00 98.25 88 GLU A O 1
ATOM 730 N N . ASN A 1 89 ? -7.319 -0.999 9.658 1.00 98.38 89 ASN A N 1
ATOM 731 C CA . ASN A 1 89 ? -8.120 0.032 10.321 1.00 98.38 89 ASN A CA 1
ATOM 732 C C . ASN A 1 89 ? -9.586 -0.401 10.460 1.00 98.38 89 ASN A C 1
ATOM 734 O O . ASN A 1 89 ? -10.169 -0.293 11.539 1.00 98.38 89 ASN A O 1
ATOM 738 N N . ASN A 1 90 ? -10.164 -0.968 9.399 1.00 98.44 90 ASN A N 1
ATOM 739 C CA . ASN A 1 90 ? -11.526 -1.493 9.428 1.00 98.44 90 ASN A CA 1
ATOM 740 C C . ASN A 1 90 ? -11.682 -2.644 10.434 1.00 98.44 90 ASN A C 1
ATOM 742 O O . ASN A 1 90 ? -12.691 -2.713 11.138 1.00 98.44 90 ASN A O 1
ATOM 746 N N . ALA A 1 91 ? -10.691 -3.533 10.542 1.00 98.31 91 ALA A N 1
ATOM 747 C CA . ALA A 1 91 ? -10.697 -4.603 11.537 1.00 98.31 91 ALA A CA 1
ATOM 748 C C . ALA A 1 91 ? -10.631 -4.049 12.971 1.00 98.31 91 ALA A C 1
ATOM 750 O O . ALA A 1 91 ? -11.405 -4.479 13.833 1.00 98.31 91 ALA A O 1
ATOM 751 N N . TYR A 1 92 ? -9.771 -3.056 13.225 1.00 98.44 92 TYR A N 1
ATOM 752 C CA . TYR A 1 92 ? -9.702 -2.393 14.528 1.00 98.44 92 TYR A CA 1
ATOM 753 C C . TYR A 1 92 ? -10.991 -1.658 14.879 1.00 98.44 92 TYR A C 1
ATOM 755 O O . TYR A 1 92 ? -11.450 -1.785 16.011 1.00 98.44 92 TYR A O 1
ATOM 763 N N . ARG A 1 93 ? -11.614 -0.955 13.926 1.00 98.31 93 ARG A N 1
ATOM 764 C CA . ARG A 1 93 ? -12.909 -0.285 14.134 1.00 98.31 93 ARG A CA 1
ATOM 765 C C . ARG A 1 93 ? -13.994 -1.268 14.553 1.00 98.31 93 ARG A C 1
ATOM 767 O O . ARG A 1 93 ? -14.625 -1.060 15.582 1.00 98.31 93 ARG A O 1
ATOM 774 N N . LYS A 1 94 ? -14.132 -2.394 13.844 1.00 98.50 94 LYS A N 1
ATOM 775 C CA . LYS A 1 94 ? -15.089 -3.453 14.214 1.00 98.50 94 LYS A CA 1
ATOM 776 C C . LYS A 1 94 ? -14.821 -4.016 15.610 1.00 98.50 94 LYS A C 1
ATOM 778 O O . LYS A 1 94 ? -15.747 -4.245 16.386 1.00 98.50 94 LYS A O 1
ATOM 783 N N . LYS A 1 95 ? -13.547 -4.241 15.950 1.00 98.38 95 LYS A N 1
ATOM 784 C CA . LYS A 1 95 ? -13.162 -4.722 17.284 1.00 98.38 95 LYS A CA 1
ATOM 785 C C . LYS A 1 95 ? -13.490 -3.691 18.363 1.00 98.38 95 LYS A C 1
ATOM 787 O O . LYS A 1 95 ? -13.998 -4.065 19.417 1.00 98.38 95 LYS A O 1
ATOM 792 N N . PHE A 1 96 ? -13.219 -2.418 18.095 1.00 98.31 96 PHE A N 1
ATOM 793 C CA . PHE A 1 96 ? -13.533 -1.314 18.991 1.00 98.31 96 PHE A CA 1
ATOM 794 C C . PHE A 1 96 ? -15.040 -1.209 19.235 1.00 98.31 96 PHE A C 1
ATOM 796 O O . PHE A 1 96 ? -15.456 -1.210 20.387 1.00 98.31 96 PHE A O 1
ATOM 803 N N . GLU A 1 97 ? -15.855 -1.234 18.180 1.00 98.44 97 GLU A N 1
ATOM 804 C CA . GLU A 1 97 ? -17.320 -1.222 18.282 1.00 98.44 97 GLU A CA 1
ATOM 805 C C . GLU A 1 97 ? -17.843 -2.399 19.116 1.00 98.44 97 GLU A C 1
ATOM 807 O O . GLU A 1 97 ? -18.651 -2.206 20.023 1.00 98.44 97 GLU A O 1
ATOM 812 N N . SER A 1 98 ? -17.338 -3.616 18.880 1.00 98.31 98 SER A N 1
ATOM 813 C CA . SER A 1 98 ? -17.729 -4.793 19.666 1.00 98.31 98 SER A CA 1
ATOM 814 C C . SER A 1 98 ? -17.363 -4.657 21.146 1.00 98.31 98 SER A C 1
ATOM 816 O O . SER A 1 98 ? -18.157 -5.005 22.021 1.00 98.31 98 SER A O 1
ATOM 818 N N . LEU A 1 99 ? -16.166 -4.144 21.448 1.00 98.44 99 LEU A N 1
ATOM 819 C CA . LEU A 1 99 ? -15.736 -3.908 22.826 1.00 98.44 99 LEU A CA 1
ATOM 820 C C . LEU A 1 99 ? -16.553 -2.802 23.492 1.00 98.44 99 LEU A C 1
ATOM 822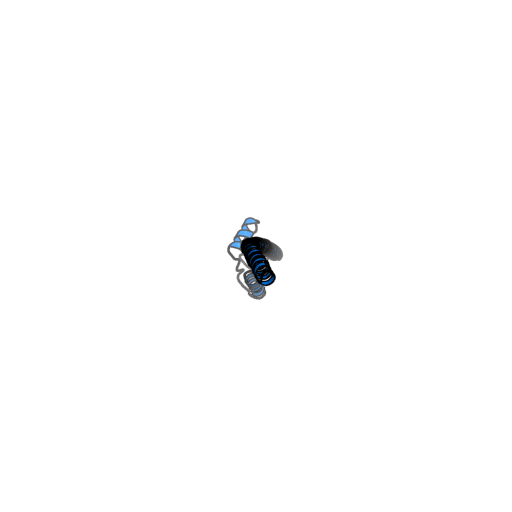 O O . LEU A 1 99 ? -16.929 -2.951 24.651 1.00 98.44 99 LEU A O 1
ATOM 826 N N . GLN A 1 100 ? -16.862 -1.731 22.765 1.00 98.38 100 GLN A N 1
ATOM 827 C CA . GLN A 1 100 ? -17.689 -0.635 23.253 1.00 98.38 100 GLN A CA 1
ATOM 828 C C . GLN A 1 100 ? -19.103 -1.121 23.593 1.00 98.38 100 GLN A C 1
ATOM 830 O O . GLN A 1 100 ? -19.600 -0.818 24.675 1.00 98.38 100 GLN A O 1
ATOM 835 N N . GLN A 1 101 ? -19.715 -1.941 22.732 1.00 98.38 101 GLN A N 1
ATOM 836 C CA . GLN A 1 101 ? -21.020 -2.555 23.002 1.00 98.38 101 GLN A CA 1
ATOM 837 C C . GLN A 1 101 ? -20.987 -3.451 24.244 1.00 98.38 101 GLN A C 1
ATOM 839 O O . GLN A 1 101 ? -21.847 -3.328 25.113 1.00 98.38 101 GLN A O 1
ATOM 844 N N . LYS A 1 102 ? -19.974 -4.319 24.369 1.00 98.12 102 LYS A N 1
ATOM 845 C CA . LYS A 1 102 ? -19.811 -5.178 25.554 1.00 98.12 102 LYS A CA 1
ATOM 846 C C . LYS A 1 102 ? -19.621 -4.363 26.829 1.00 98.12 102 LYS A C 1
ATOM 848 O O . LYS A 1 102 ? -20.213 -4.680 27.852 1.00 98.12 102 LYS A O 1
ATOM 853 N N . ASN A 1 103 ? -18.811 -3.309 26.773 1.00 98.25 103 ASN A N 1
ATOM 854 C CA . ASN A 1 103 ? -18.585 -2.429 27.914 1.00 98.25 103 ASN A CA 1
ATOM 855 C C . ASN A 1 103 ? -19.891 -1.743 28.341 1.00 98.25 103 ASN A C 1
ATOM 857 O O . ASN A 1 103 ? -20.241 -1.773 29.516 1.00 98.25 103 ASN A O 1
ATOM 861 N N . GLN A 1 104 ? -20.663 -1.229 27.380 1.00 98.38 104 GLN A N 1
ATOM 862 C CA . GLN A 1 104 ? -21.970 -0.634 27.648 1.00 98.38 104 GLN A CA 1
ATOM 863 C C . GLN A 1 104 ? -22.940 -1.631 28.302 1.00 98.38 104 GLN A C 1
ATOM 865 O O . GLN A 1 104 ? -23.617 -1.272 29.263 1.00 98.38 104 GLN A O 1
ATOM 870 N N . GLN A 1 105 ? -22.988 -2.878 27.825 1.00 98.25 105 GLN A N 1
ATOM 871 C CA . GLN A 1 105 ? -23.815 -3.931 28.426 1.00 98.25 105 GLN A CA 1
ATOM 872 C C . GLN A 1 105 ? -23.400 -4.231 29.872 1.00 98.25 105 GLN A C 1
ATOM 874 O O . GLN A 1 105 ? -24.250 -4.285 30.757 1.00 98.25 105 GLN A O 1
ATOM 879 N N . LEU A 1 106 ? -22.096 -4.361 30.131 1.00 98.25 106 LEU A N 1
ATOM 880 C CA . LEU A 1 106 ? -21.574 -4.606 31.478 1.00 98.25 106 LEU A CA 1
ATOM 881 C C . LEU A 1 106 ? -21.871 -3.446 32.435 1.00 98.25 106 LEU A C 1
ATOM 883 O O . LEU A 1 106 ? -22.210 -3.681 33.592 1.00 98.25 106 LEU A O 1
ATOM 887 N N . LEU A 1 107 ? -21.780 -2.198 31.966 1.00 98.12 107 LEU A N 1
ATOM 888 C CA . LEU A 1 107 ? -22.139 -1.026 32.769 1.00 98.12 107 LEU A CA 1
ATOM 889 C C . LEU A 1 107 ? -23.628 -1.023 33.138 1.00 98.12 107 LEU A C 1
ATOM 891 O O . LEU A 1 107 ? -23.963 -0.753 34.289 1.00 98.12 107 LEU A O 1
ATOM 895 N N . GLN A 1 108 ? -24.511 -1.377 32.200 1.00 97.81 108 GLN A N 1
ATOM 896 C CA . GLN A 1 108 ? -25.949 -1.507 32.472 1.00 97.81 108 GLN A CA 1
ATOM 897 C C . GLN A 1 108 ? -26.243 -2.614 33.492 1.00 97.81 108 GLN A C 1
ATOM 899 O O . GLN A 1 108 ? -27.088 -2.452 34.373 1.00 97.81 108 GLN A O 1
ATOM 904 N N . GLU A 1 109 ? -25.542 -3.744 33.395 1.00 97.19 109 GLU A N 1
ATOM 905 C CA . GLU A 1 109 ? -25.692 -4.847 34.342 1.00 97.19 109 GLU A CA 1
ATOM 906 C C . GLU A 1 109 ? -25.180 -4.477 35.740 1.00 97.19 109 GLU A C 1
ATOM 908 O O . GLU A 1 109 ? -25.863 -4.738 36.733 1.00 97.19 109 GLU A O 1
ATOM 913 N N . LEU A 1 110 ? -24.038 -3.786 35.828 1.00 97.06 110 LEU A N 1
ATOM 914 C CA . LEU A 1 110 ? -23.523 -3.241 37.085 1.00 97.06 110 LEU A CA 1
ATOM 915 C C . LEU A 1 110 ? -24.506 -2.262 37.727 1.00 97.06 110 LEU A C 1
ATOM 917 O O . LEU A 1 110 ? -24.784 -2.385 38.918 1.00 97.06 110 LEU A O 1
ATOM 921 N N . GLU A 1 111 ? -25.074 -1.333 36.957 1.00 97.06 111 GLU A N 1
ATOM 922 C CA . GLU A 1 111 ? -26.073 -0.384 37.459 1.00 97.06 111 GLU A CA 1
ATOM 923 C C . GLU A 1 111 ? -27.318 -1.113 37.987 1.00 97.06 111 GLU A C 1
ATOM 925 O O . GLU A 1 111 ? -27.825 -0.815 39.074 1.00 97.06 111 GLU A O 1
ATOM 930 N N . ARG A 1 112 ? -27.800 -2.124 37.254 1.00 96.75 112 ARG A N 1
ATOM 931 C CA . ARG A 1 112 ? -28.923 -2.962 37.690 1.00 96.75 112 ARG A CA 1
ATOM 932 C C . ARG A 1 112 ? -28.615 -3.658 39.019 1.00 96.75 112 ARG A C 1
ATOM 934 O O . ARG A 1 112 ? -29.455 -3.619 39.920 1.00 96.75 112 ARG A O 1
ATOM 941 N N . LEU A 1 113 ? -27.442 -4.276 39.150 1.00 95.81 113 LEU A N 1
ATOM 942 C CA . LEU A 1 113 ? -27.031 -4.978 40.369 1.00 95.81 113 LEU A CA 1
ATOM 943 C C . LEU A 1 113 ? -26.844 -4.014 41.547 1.00 95.81 113 LEU A C 1
ATOM 945 O O . LEU A 1 113 ? -27.367 -4.276 42.629 1.00 95.81 113 LEU A O 1
ATOM 949 N N . GLN A 1 114 ? -26.196 -2.866 41.340 1.00 95.06 114 GLN A N 1
ATOM 950 C CA . GLN A 1 114 ? -26.061 -1.822 42.363 1.00 95.06 114 GLN A CA 1
ATOM 951 C C . GLN A 1 114 ? -27.428 -1.342 42.862 1.00 95.06 114 GLN A C 1
ATOM 953 O O . GLN A 1 114 ? -27.643 -1.196 44.065 1.00 95.06 114 GLN A O 1
ATOM 958 N N . ASN A 1 115 ? -28.392 -1.156 41.958 1.00 95.19 115 ASN A N 1
ATOM 959 C CA . ASN A 1 115 ? -29.757 -0.791 42.325 1.00 95.19 115 ASN A CA 1
ATOM 960 C C . ASN A 1 115 ? -30.473 -1.878 43.141 1.00 95.19 115 ASN A C 1
ATOM 962 O O . ASN A 1 115 ? -31.270 -1.545 44.020 1.00 95.19 115 ASN A O 1
ATOM 966 N N . MET A 1 116 ? -30.214 -3.161 42.871 1.00 94.38 116 MET A N 1
ATOM 967 C CA . MET A 1 116 ? -30.756 -4.271 43.664 1.00 94.38 116 MET A CA 1
ATOM 968 C C . MET A 1 116 ? -30.159 -4.291 45.074 1.00 94.38 116 MET A C 1
ATOM 970 O O . MET A 1 116 ? -30.920 -4.272 46.040 1.00 94.38 116 MET A O 1
ATOM 974 N N . VAL A 1 117 ? -28.831 -4.213 45.195 1.00 93.69 117 VAL A N 1
ATOM 975 C CA . VAL A 1 117 ? -28.133 -4.172 46.493 1.00 93.69 117 VAL A CA 1
ATOM 976 C C . VAL A 1 117 ? -28.601 -2.975 47.325 1.00 93.69 117 VAL A C 1
ATOM 978 O O . VAL A 1 117 ? -28.996 -3.132 48.477 1.00 93.69 117 VAL A O 1
ATOM 981 N N . ASN A 1 118 ? -28.690 -1.785 46.726 1.00 91.62 118 ASN A N 1
ATOM 982 C CA . ASN A 1 118 ? -29.180 -0.585 47.413 1.00 91.62 118 ASN A CA 1
ATOM 983 C C . ASN A 1 118 ? -30.635 -0.725 47.907 1.00 91.62 118 ASN A C 1
ATOM 985 O O . ASN A 1 118 ? -31.012 -0.140 48.927 1.00 91.62 118 ASN A O 1
ATOM 989 N N . LYS A 1 119 ? -31.489 -1.463 47.183 1.00 89.50 119 LYS A N 1
ATOM 990 C CA . LYS A 1 119 ? -32.864 -1.762 47.621 1.00 89.50 119 LYS A CA 1
ATOM 991 C C . LYS A 1 119 ? -32.878 -2.749 48.785 1.00 89.50 119 LYS A C 1
ATOM 993 O O . LYS A 1 119 ? -33.644 -2.544 49.730 1.00 89.50 119 LYS A O 1
ATOM 998 N N . GLU A 1 120 ? -32.043 -3.781 48.739 1.00 86.62 120 GLU A N 1
ATOM 999 C CA . GLU A 1 120 ? -31.882 -4.738 49.837 1.00 86.62 120 GLU A CA 1
ATOM 1000 C C . GLU A 1 120 ? -31.362 -4.048 51.101 1.00 86.62 120 GLU A C 1
ATOM 1002 O O . GLU A 1 120 ? -31.979 -4.185 52.154 1.00 86.62 120 GLU A O 1
ATOM 1007 N N . GLU A 1 121 ? -30.339 -3.195 51.003 1.00 83.25 121 GLU A N 1
ATOM 1008 C CA . GLU A 1 121 ? -29.823 -2.427 52.145 1.00 83.25 121 GLU A CA 1
ATOM 1009 C C . GLU A 1 121 ? -30.899 -1.562 52.816 1.00 83.25 121 GLU A C 1
ATOM 1011 O O . GLU A 1 121 ? -31.009 -1.525 54.044 1.00 83.25 121 GLU A O 1
ATOM 1016 N N . LYS A 1 122 ? -31.730 -0.870 52.024 1.00 82.56 122 LYS A N 1
ATOM 1017 C CA . LYS A 1 122 ? -32.858 -0.076 52.547 1.00 82.56 122 LYS A CA 1
ATOM 1018 C C . LYS A 1 122 ? -33.898 -0.953 53.237 1.00 82.56 122 LYS A C 1
ATOM 1020 O O . LYS A 1 122 ? -34.480 -0.548 54.242 1.00 82.56 122 LYS A O 1
ATOM 1025 N N . THR A 1 123 ? -34.132 -2.140 52.691 1.00 80.81 123 THR A N 1
ATOM 1026 C CA . THR A 1 123 ? -35.083 -3.111 53.229 1.00 80.81 123 THR A CA 1
ATOM 1027 C C . THR A 1 123 ? -34.596 -3.644 54.573 1.00 80.81 123 THR A C 1
ATOM 1029 O O . THR A 1 123 ? -35.331 -3.558 55.554 1.00 80.81 123 THR A O 1
ATOM 1032 N N . VAL A 1 124 ? -33.335 -4.079 54.659 1.00 81.44 124 VAL A N 1
ATOM 1033 C CA . VAL A 1 124 ? -32.703 -4.542 55.904 1.00 81.44 124 VAL A CA 1
ATOM 1034 C C . VAL A 1 124 ? -32.729 -3.448 56.972 1.00 81.44 124 VAL A C 1
ATOM 1036 O O . VAL A 1 124 ? -33.230 -3.694 58.066 1.00 81.44 124 VAL A O 1
ATOM 1039 N N . LYS A 1 125 ? -32.317 -2.213 56.639 1.00 79.69 125 LYS A N 1
ATOM 1040 C CA . LYS A 1 125 ? -32.375 -1.066 57.569 1.00 79.69 125 LYS A CA 1
ATOM 1041 C C . LYS A 1 125 ? -33.786 -0.813 58.105 1.00 79.69 125 LYS A C 1
ATOM 1043 O O . LYS A 1 125 ? -33.960 -0.472 59.271 1.00 79.69 125 LYS A O 1
ATOM 1048 N N . ARG A 1 126 ? -34.816 -0.990 57.272 1.00 75.19 126 ARG A N 1
ATOM 1049 C CA . ARG A 1 126 ? -36.218 -0.831 57.688 1.00 75.19 126 ARG A CA 1
ATOM 1050 C C . ARG A 1 126 ? -36.666 -1.915 58.668 1.00 75.19 126 ARG A C 1
ATOM 1052 O O . ARG A 1 126 ? -37.471 -1.610 59.543 1.00 75.19 126 ARG A O 1
ATOM 1059 N N . TYR A 1 127 ? -36.194 -3.152 58.518 1.00 73.50 127 TYR A N 1
ATOM 1060 C CA . TYR A 1 127 ? -36.498 -4.236 59.456 1.00 73.50 127 TYR A CA 1
ATOM 1061 C C . TYR A 1 127 ? -35.745 -4.071 60.779 1.00 73.50 127 TYR A C 1
ATOM 1063 O O . TYR A 1 127 ? -36.350 -4.248 61.830 1.00 73.50 127 TYR A O 1
ATOM 1071 N N . THR A 1 128 ? -34.477 -3.648 60.750 1.00 68.44 128 THR A N 1
ATOM 1072 C CA . THR A 1 128 ? -33.677 -3.439 61.970 1.00 68.44 128 THR A CA 1
ATOM 1073 C C . THR A 1 128 ? -34.135 -2.247 62.808 1.00 68.44 128 THR A C 1
ATOM 1075 O O . THR A 1 128 ? -33.932 -2.254 64.008 1.00 68.44 128 THR A O 1
ATOM 1078 N N . LEU A 1 129 ? -34.746 -1.221 62.202 1.00 64.44 129 LEU A N 1
ATOM 1079 C CA . LEU A 1 129 ? -35.293 -0.054 62.919 1.00 64.44 129 LEU A CA 1
ATOM 1080 C C . LEU A 1 129 ? -36.700 -0.288 63.500 1.00 64.44 129 LEU A C 1
ATOM 1082 O O . LEU A 1 129 ? -37.239 0.589 64.169 1.00 64.44 129 LEU A O 1
ATOM 1086 N N . LYS A 1 130 ? -37.332 -1.422 63.177 1.00 55.84 130 LYS A N 1
ATOM 1087 C CA . LYS A 1 130 ? -38.664 -1.809 63.668 1.00 55.84 130 LYS A CA 1
ATOM 1088 C C . LYS A 1 130 ? -38.621 -2.850 64.794 1.00 55.84 130 LYS A C 1
ATOM 1090 O O . LYS A 1 130 ? -39.685 -3.168 65.322 1.00 55.84 130 LY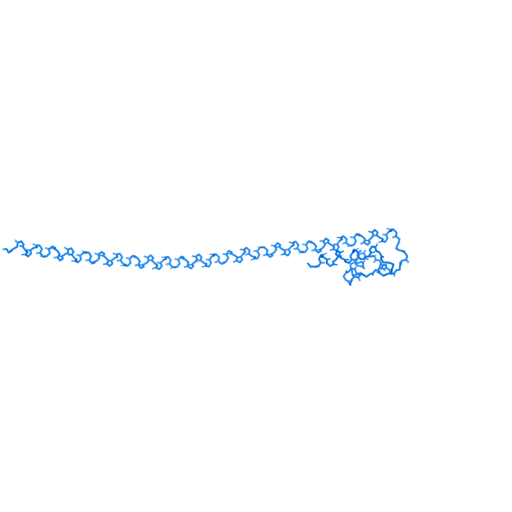S A O 1
ATOM 1095 N N . ALA A 1 131 ? -37.443 -3.395 65.091 1.00 50.34 131 ALA A N 1
ATOM 1096 C CA . ALA A 1 131 ? -37.169 -4.278 66.222 1.00 50.34 131 ALA A CA 1
ATOM 1097 C C . ALA A 1 131 ? -36.619 -3.451 67.389 1.00 50.34 131 ALA A C 1
ATOM 1099 O O . ALA A 1 131 ? -36.930 -3.814 68.542 1.00 50.34 131 ALA A O 1
#

Radius of gyration: 40.32 Å; chains: 1; bounding box: 80×17×109 Å

Foldseek 3Di:
DVVVVLVVLVVVVPDDDDDDPDDPVLCVLCVVVPHDDDDDDDDDPVRVVVSVVSSVVVVVVVVVVVVVVVVVVVVVVVVVVVVVVVVVVVVVVVVVVVVVVVVVVVVVVVVVVVVVVVVVVVVVVVVVVVD

pLDDT: mean 75.38, std 20.99, range [35.34, 98.5]

Organism: NCBI:txid96803